Protein AF-A0A1W9HMQ2-F1 (afdb_monomer)

pLDDT: mean 80.26, std 17.79, range [42.84, 97.62]

Structure (mmCIF, N/CA/C/O backbone):
data_AF-A0A1W9HMQ2-F1
#
_entry.id   AF-A0A1W9HMQ2-F1
#
loop_
_atom_site.group_PDB
_atom_site.id
_atom_site.type_symbol
_atom_site.label_atom_id
_atom_site.label_alt_id
_atom_site.label_comp_id
_atom_site.label_asym_id
_atom_site.label_entity_id
_atom_site.label_seq_id
_atom_site.pdbx_PDB_ins_code
_atom_site.Cartn_x
_atom_site.Cartn_y
_atom_site.Cartn_z
_atom_site.occupancy
_atom_site.B_iso_or_equiv
_atom_site.auth_seq_id
_atom_site.auth_comp_id
_atom_site.auth_asym_id
_atom_site.auth_atom_id
_atom_site.pdbx_PDB_model_num
ATOM 1 N N . MET A 1 1 ? -13.217 17.977 -10.158 1.00 49.59 1 MET A N 1
ATOM 2 C CA . MET A 1 1 ? -11.742 18.084 -10.104 1.00 49.59 1 MET A CA 1
ATOM 3 C C . MET A 1 1 ? -11.199 16.977 -9.217 1.00 49.59 1 MET A C 1
ATOM 5 O O . MET A 1 1 ? -11.621 16.889 -8.069 1.00 49.59 1 MET A O 1
ATOM 9 N N . SER A 1 2 ? -10.326 16.114 -9.734 1.00 75.00 2 SER A N 1
ATOM 10 C CA . SER A 1 2 ? -9.627 15.110 -8.92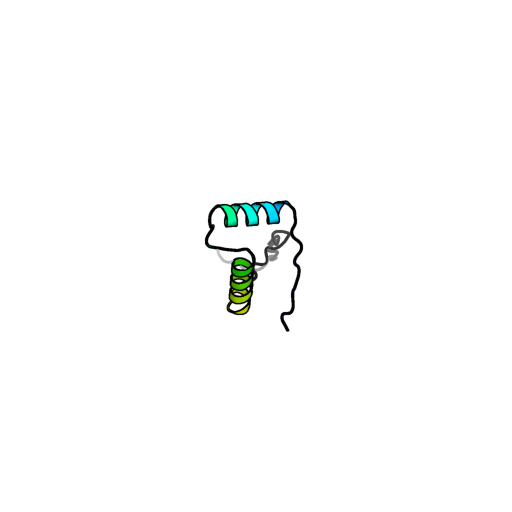4 1.00 75.00 2 SER A CA 1
ATOM 11 C C . SER A 1 2 ? -8.512 15.786 -8.122 1.00 75.00 2 SER A C 1
ATOM 13 O O . SER A 1 2 ? -7.739 16.572 -8.661 1.00 75.00 2 SER A O 1
ATOM 15 N N . LYS A 1 3 ? -8.440 15.511 -6.815 1.00 87.50 3 LYS A N 1
ATOM 16 C CA . LYS A 1 3 ? -7.323 15.951 -5.969 1.00 87.50 3 LYS A CA 1
ATOM 17 C C . LYS A 1 3 ? -6.322 14.806 -5.863 1.00 87.50 3 LYS A C 1
ATOM 19 O O . LYS A 1 3 ? -6.636 13.784 -5.260 1.00 87.50 3 LYS A O 1
ATOM 24 N N . THR A 1 4 ? -5.134 14.984 -6.431 1.00 89.69 4 THR A N 1
ATOM 25 C CA . THR A 1 4 ? -4.031 14.025 -6.289 1.00 89.69 4 THR A CA 1
ATOM 26 C C . THR A 1 4 ? -3.309 14.260 -4.965 1.00 89.69 4 THR A C 1
ATOM 28 O O . THR A 1 4 ? -3.073 15.400 -4.562 1.00 89.69 4 THR A O 1
ATOM 31 N N . ARG A 1 5 ? -2.963 13.174 -4.274 1.00 89.12 5 ARG A N 1
ATOM 32 C CA . ARG A 1 5 ? -2.107 13.179 -3.083 1.00 89.12 5 ARG A CA 1
ATOM 33 C C . ARG A 1 5 ? -0.914 12.271 -3.355 1.00 89.12 5 ARG A C 1
ATOM 35 O O . ARG A 1 5 ? -1.088 11.220 -3.962 1.00 89.12 5 ARG A O 1
ATOM 42 N N . ALA A 1 6 ? 0.267 12.689 -2.916 1.00 92.00 6 ALA A N 1
ATOM 43 C CA . ALA A 1 6 ? 1.488 11.900 -3.007 1.00 92.00 6 ALA A CA 1
ATOM 44 C C . ALA A 1 6 ? 1.878 11.401 -1.613 1.00 92.00 6 ALA A C 1
ATOM 46 O O . ALA A 1 6 ? 1.717 12.126 -0.629 1.00 92.00 6 ALA A O 1
ATOM 47 N N . ILE A 1 7 ? 2.390 10.175 -1.548 1.00 90.06 7 ILE A N 1
ATOM 48 C CA . ILE A 1 7 ? 2.905 9.539 -0.333 1.00 90.06 7 ILE A CA 1
ATOM 49 C C . ILE A 1 7 ? 4.357 9.166 -0.622 1.00 90.06 7 ILE A C 1
ATOM 51 O O . ILE A 1 7 ? 4.669 8.728 -1.728 1.00 90.06 7 ILE A O 1
ATOM 55 N N . ARG A 1 8 ? 5.246 9.396 0.345 1.00 94.62 8 ARG A N 1
ATOM 56 C CA . ARG A 1 8 ? 6.648 8.981 0.256 1.00 94.62 8 ARG A CA 1
ATOM 57 C C . ARG A 1 8 ? 6.816 7.680 1.023 1.00 94.62 8 ARG A C 1
ATOM 59 O O . ARG A 1 8 ? 6.350 7.600 2.156 1.00 94.62 8 ARG A O 1
ATOM 66 N N . PHE A 1 9 ? 7.502 6.729 0.410 1.00 94.94 9 PHE A N 1
ATOM 67 C CA . PHE A 1 9 ? 7.885 5.466 1.021 1.00 94.94 9 PHE A CA 1
ATOM 68 C C . PHE A 1 9 ? 9.402 5.415 1.158 1.00 94.94 9 PHE A C 1
ATOM 70 O O . PHE A 1 9 ? 10.135 6.039 0.387 1.00 94.94 9 PHE A O 1
ATOM 77 N N . SER A 1 10 ? 9.873 4.690 2.162 1.00 97.62 10 SER A N 1
ATOM 78 C CA . SER A 1 10 ? 11.249 4.215 2.188 1.00 97.62 10 SER A CA 1
ATOM 79 C C . SER A 1 10 ? 11.465 3.160 1.099 1.00 97.62 10 SER A C 1
ATOM 81 O O . SER A 1 10 ? 10.522 2.520 0.634 1.00 97.62 10 SER A O 1
ATOM 83 N N . THR A 1 11 ? 12.723 2.924 0.730 1.00 97.00 11 THR A N 1
ATOM 84 C CA . THR A 1 11 ? 13.080 1.904 -0.269 1.00 97.00 11 THR A CA 1
ATOM 85 C C . THR A 1 11 ? 12.618 0.500 0.133 1.00 97.00 11 THR A C 1
ATOM 87 O O . THR A 1 11 ? 12.242 -0.295 -0.722 1.00 97.00 11 THR A O 1
ATOM 90 N N . ALA A 1 12 ? 12.621 0.190 1.434 1.00 97.06 12 ALA A N 1
ATOM 91 C CA . ALA A 1 12 ? 12.163 -1.103 1.936 1.00 97.06 12 ALA A CA 1
ATOM 92 C C . ALA A 1 12 ? 10.644 -1.280 1.764 1.00 97.06 12 ALA A C 1
ATOM 94 O O . ALA A 1 12 ? 10.200 -2.325 1.299 1.00 97.06 12 ALA A O 1
ATOM 95 N N . GLU A 1 13 ? 9.857 -0.252 2.093 1.00 96.00 13 GLU A N 1
ATOM 96 C CA . GLU A 1 13 ? 8.400 -0.270 1.906 1.00 96.00 13 GLU A CA 1
ATOM 97 C C . GLU A 1 13 ? 8.028 -0.352 0.418 1.00 96.00 13 GLU A C 1
ATOM 99 O O . GLU A 1 13 ? 7.143 -1.119 0.046 1.00 96.00 13 GLU A O 1
ATOM 104 N N . GLU A 1 14 ? 8.728 0.393 -0.444 1.00 95.94 14 GLU A N 1
ATOM 105 C CA . GLU A 1 14 ? 8.517 0.362 -1.896 1.00 95.94 14 GLU A CA 1
ATOM 106 C C . GLU A 1 14 ? 8.765 -1.035 -2.479 1.00 95.94 14 GLU A C 1
ATOM 108 O O . GLU A 1 14 ? 7.919 -1.552 -3.208 1.00 95.94 14 GLU A O 1
ATOM 113 N N . ALA A 1 15 ? 9.859 -1.695 -2.084 1.00 96.94 15 ALA A N 1
ATOM 114 C CA . ALA A 1 15 ? 10.166 -3.053 -2.532 1.00 96.94 15 ALA A CA 1
ATOM 115 C C . ALA A 1 15 ? 9.057 -4.057 -2.165 1.00 96.94 15 ALA A C 1
ATOM 117 O O . ALA A 1 15 ? 8.672 -4.881 -2.996 1.00 96.94 15 ALA A O 1
ATOM 118 N N . GLN A 1 16 ? 8.499 -3.960 -0.954 1.00 95.69 16 GLN A N 1
ATOM 119 C CA . GLN A 1 16 ? 7.395 -4.821 -0.516 1.00 95.69 16 GLN A CA 1
ATOM 120 C C . GLN A 1 16 ? 6.104 -4.559 -1.301 1.00 95.69 16 GLN A C 1
ATOM 122 O O . GLN A 1 16 ? 5.397 -5.498 -1.671 1.00 95.69 16 GLN A O 1
ATOM 127 N N . ILE A 1 17 ? 5.795 -3.287 -1.575 1.00 94.81 17 ILE A N 1
ATOM 128 C CA . ILE A 1 17 ? 4.634 -2.906 -2.387 1.00 94.81 17 ILE A CA 1
ATOM 129 C C . ILE A 1 17 ? 4.786 -3.461 -3.805 1.00 94.81 17 ILE A C 1
ATOM 131 O O . ILE A 1 17 ? 3.853 -4.069 -4.331 1.00 94.81 17 ILE A O 1
ATOM 135 N N . GLU A 1 18 ? 5.956 -3.296 -4.423 1.00 95.38 18 GLU A N 1
ATOM 136 C CA . GLU A 1 18 ? 6.215 -3.821 -5.762 1.00 95.38 18 GLU A CA 1
ATOM 137 C C . GLU A 1 18 ? 6.121 -5.344 -5.827 1.00 95.38 18 GLU A C 1
ATOM 139 O O . GLU A 1 18 ? 5.543 -5.880 -6.771 1.00 95.38 18 GLU A O 1
ATOM 144 N N . GLU A 1 19 ? 6.688 -6.050 -4.850 1.00 96.88 19 GLU A N 1
ATOM 145 C CA . GLU A 1 19 ? 6.614 -7.508 -4.779 1.00 96.88 19 GLU A CA 1
ATOM 146 C C . GLU A 1 19 ? 5.160 -7.981 -4.669 1.00 96.88 19 GLU A C 1
ATOM 148 O O . GLU A 1 19 ? 4.738 -8.884 -5.398 1.00 96.88 19 GLU A O 1
ATOM 153 N N . PHE A 1 20 ? 4.358 -7.329 -3.824 1.00 95.25 20 PHE A N 1
ATOM 154 C CA . PHE A 1 20 ? 2.933 -7.618 -3.723 1.00 95.25 20 PHE A CA 1
ATOM 155 C C . PHE A 1 20 ? 2.216 -7.410 -5.065 1.00 95.25 20 PHE A C 1
A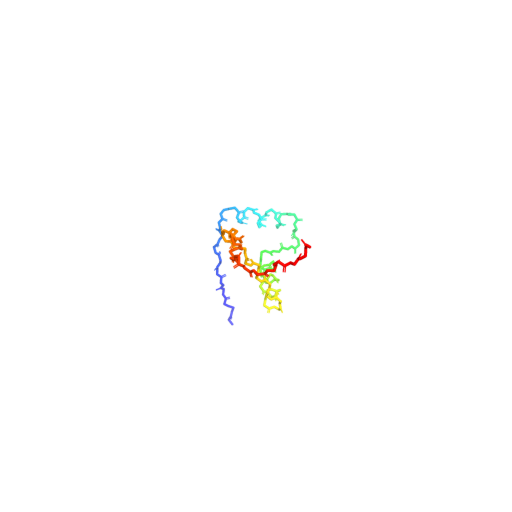TOM 157 O O . PHE A 1 20 ? 1.467 -8.285 -5.497 1.00 95.25 20 PHE A O 1
ATOM 164 N N . LEU A 1 21 ? 2.460 -6.291 -5.754 1.00 95.25 21 LEU A N 1
ATOM 165 C CA . LEU A 1 21 ? 1.809 -5.985 -7.033 1.00 95.25 21 LEU A CA 1
ATOM 166 C C . LEU A 1 21 ? 2.258 -6.926 -8.163 1.00 95.25 21 LEU A C 1
ATOM 168 O O . LEU A 1 21 ? 1.428 -7.351 -8.963 1.00 95.25 21 LEU A O 1
ATOM 172 N N . LYS A 1 22 ? 3.538 -7.327 -8.199 1.00 95.81 22 LYS A N 1
ATOM 173 C CA . LYS A 1 22 ? 4.056 -8.321 -9.161 1.00 95.81 22 LYS A CA 1
ATOM 174 C C . LYS A 1 22 ? 3.347 -9.668 -9.021 1.00 95.81 22 LYS A C 1
ATOM 176 O O . LYS A 1 22 ? 3.032 -10.299 -10.026 1.00 95.81 22 LYS A O 1
ATOM 181 N N . ASN A 1 23 ? 3.055 -10.078 -7.789 1.00 96.38 23 ASN A N 1
ATOM 182 C CA . ASN A 1 23 ? 2.332 -11.317 -7.504 1.00 96.38 23 ASN A CA 1
ATOM 183 C C . ASN A 1 23 ? 0.807 -11.197 -7.703 1.00 96.38 23 ASN A C 1
ATOM 185 O O . ASN A 1 23 ? 0.117 -12.213 -7.748 1.00 96.38 23 ASN A O 1
ATOM 189 N N . ASN A 1 24 ? 0.272 -9.978 -7.837 1.00 94.00 24 ASN A N 1
ATOM 190 C CA . ASN A 1 24 ? -1.163 -9.704 -7.948 1.00 94.00 24 ASN A CA 1
ATOM 191 C C . ASN A 1 24 ? -1.458 -8.755 -9.130 1.00 94.00 24 ASN A C 1
ATOM 193 O O . ASN A 1 24 ? -1.875 -7.618 -8.914 1.00 94.00 24 ASN A O 1
ATOM 197 N N . PRO A 1 25 ? -1.306 -9.206 -10.390 1.00 91.88 25 PRO A N 1
ATOM 198 C CA . PRO A 1 25 ? -1.351 -8.340 -11.578 1.00 91.88 25 PRO A CA 1
ATOM 199 C C . PRO A 1 25 ? -2.720 -7.705 -11.873 1.00 91.88 25 PRO A C 1
ATOM 201 O O . PRO A 1 25 ? -2.813 -6.781 -12.675 1.00 91.88 25 PRO A O 1
ATOM 204 N N . LEU A 1 26 ? -3.793 -8.186 -11.239 1.00 90.69 26 LEU A N 1
ATOM 205 C CA . LEU A 1 26 ? -5.127 -7.578 -11.322 1.00 90.69 26 LEU A CA 1
ATOM 206 C C . LEU A 1 26 ? -5.291 -6.371 -10.383 1.00 90.69 26 LEU A C 1
ATOM 208 O O . LEU A 1 26 ? -6.327 -5.708 -10.414 1.00 90.69 26 LEU A O 1
ATOM 212 N N . PHE A 1 27 ? -4.296 -6.104 -9.536 1.00 88.94 27 PHE A N 1
ATOM 213 C CA . PHE A 1 27 ? -4.285 -5.007 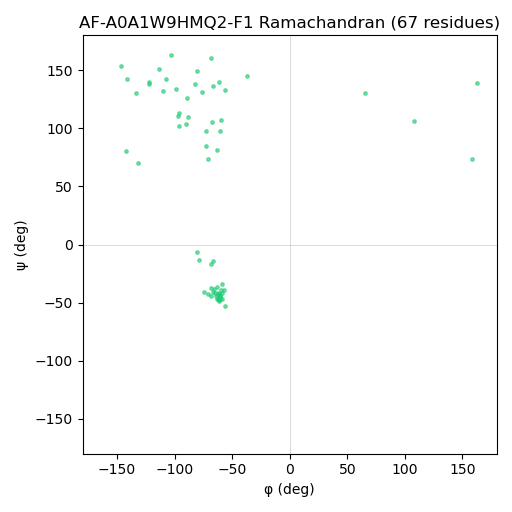-8.583 1.00 88.94 27 PHE A CA 1
ATOM 214 C C . PHE A 1 27 ? -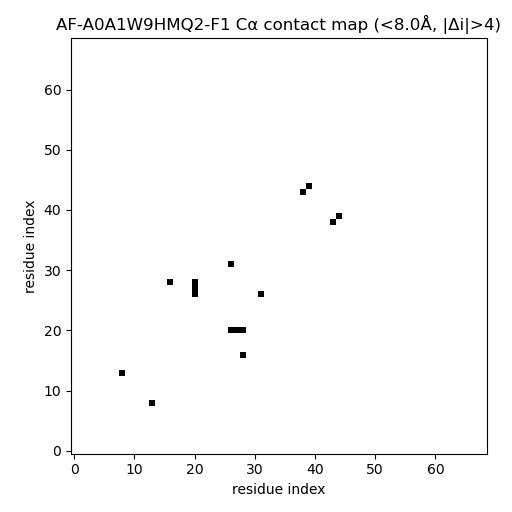3.268 -3.946 -8.987 1.00 88.94 27 PHE A C 1
ATOM 216 O O . PHE A 1 27 ? -2.108 -4.246 -9.246 1.00 88.94 27 PHE A O 1
ATOM 223 N N . ASP A 1 28 ? -3.696 -2.685 -8.980 1.00 93.19 28 ASP A N 1
ATOM 224 C CA . ASP A 1 28 ? -2.801 -1.540 -9.095 1.00 93.19 28 ASP A CA 1
ATOM 225 C C . ASP A 1 28 ? -2.593 -0.863 -7.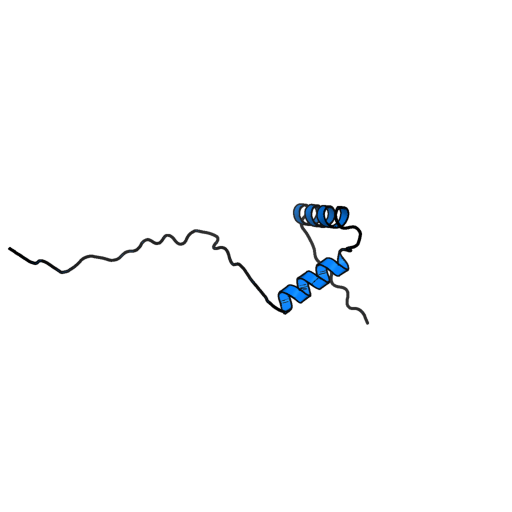733 1.00 93.19 28 ASP A C 1
ATOM 227 O O . ASP A 1 28 ? -3.357 -1.042 -6.773 1.00 93.19 28 ASP A O 1
ATOM 231 N N . PHE A 1 29 ? -1.542 -0.046 -7.650 1.00 93.25 29 PHE A N 1
ATOM 232 C CA . PHE A 1 29 ? -1.223 0.704 -6.437 1.00 93.25 29 PHE A CA 1
ATOM 233 C C . PHE A 1 29 ? -2.390 1.600 -5.989 1.00 93.25 29 PHE A C 1
ATOM 235 O O . PHE A 1 29 ? -2.693 1.691 -4.800 1.00 93.25 29 PHE A O 1
ATOM 242 N N . SER A 1 30 ? -3.086 2.231 -6.939 1.00 92.81 30 SER A N 1
ATOM 243 C CA . SER A 1 30 ? -4.212 3.125 -6.651 1.00 92.81 30 SER A CA 1
ATOM 244 C C . SER A 1 30 ? -5.371 2.402 -5.964 1.00 92.81 30 SER A C 1
ATOM 246 O O . SER A 1 30 ? -5.966 2.935 -5.023 1.00 92.81 30 SER A O 1
ATOM 248 N N . SER A 1 31 ? -5.701 1.190 -6.412 1.00 93.56 31 SER A N 1
ATOM 249 C CA . SER A 1 31 ? -6.756 0.366 -5.824 1.00 93.56 31 SER A CA 1
ATOM 250 C C . SER A 1 31 ? -6.338 -0.161 -4.460 1.00 93.56 31 SER A C 1
ATOM 252 O O . SER A 1 31 ? -7.127 -0.062 -3.520 1.00 93.56 31 SER A O 1
ATOM 254 N N . LEU A 1 32 ? -5.090 -0.623 -4.319 1.00 92.56 32 LEU A N 1
ATOM 255 C CA . LEU A 1 32 ? -4.526 -1.034 -3.033 1.00 92.56 32 LEU A CA 1
ATOM 256 C C . LEU A 1 32 ? -4.615 0.099 -2.000 1.00 92.56 32 LEU A C 1
ATOM 258 O O . LEU A 1 32 ? -5.203 -0.074 -0.930 1.00 92.56 32 LEU A O 1
ATOM 262 N N . ALA A 1 33 ? -4.108 1.283 -2.348 1.00 92.38 33 ALA A N 1
ATOM 263 C CA . ALA A 1 33 ? -4.128 2.452 -1.477 1.00 92.38 33 ALA A CA 1
ATOM 264 C C . ALA A 1 33 ? -5.562 2.868 -1.118 1.00 92.38 33 ALA A C 1
ATOM 266 O O . ALA A 1 33 ? -5.858 3.138 0.047 1.00 92.38 33 ALA A O 1
ATOM 267 N N . ARG A 1 34 ? -6.485 2.873 -2.092 1.00 92.94 34 ARG A N 1
ATOM 268 C CA . ARG A 1 34 ? -7.897 3.197 -1.846 1.00 92.94 34 ARG A CA 1
ATOM 269 C C . ARG A 1 34 ? -8.531 2.220 -0.859 1.00 92.94 34 ARG A C 1
ATOM 271 O O . ARG A 1 34 ? -9.208 2.666 0.063 1.00 92.94 34 ARG A O 1
ATOM 278 N N . MET A 1 35 ? -8.325 0.915 -1.036 1.00 92.12 35 MET A N 1
ATOM 279 C CA . MET A 1 35 ? -8.881 -0.092 -0.131 1.00 92.12 35 MET A CA 1
ATOM 280 C C . MET A 1 35 ? -8.309 0.033 1.278 1.00 92.12 35 MET A C 1
ATOM 282 O O . MET A 1 35 ? -9.080 0.007 2.233 1.00 92.12 35 MET A O 1
ATOM 286 N N . ALA A 1 36 ? -6.995 0.225 1.409 1.00 90.50 36 ALA A N 1
ATOM 287 C CA . ALA A 1 36 ? -6.345 0.388 2.706 1.00 90.50 36 ALA A CA 1
ATOM 288 C C . ALA A 1 36 ? -6.871 1.625 3.451 1.00 90.50 36 ALA A C 1
ATOM 290 O O . ALA A 1 36 ? -7.274 1.526 4.608 1.00 90.50 36 ALA A O 1
ATOM 291 N N . ILE A 1 37 ? -6.953 2.773 2.768 1.00 91.62 37 ILE A N 1
ATOM 292 C CA . ILE A 1 37 ? -7.468 4.020 3.351 1.00 91.62 37 ILE A CA 1
ATOM 293 C C . ILE A 1 37 ? -8.939 3.865 3.753 1.00 91.62 37 ILE A C 1
ATOM 295 O O . ILE A 1 37 ? -9.310 4.233 4.864 1.00 91.62 37 ILE A O 1
ATOM 299 N N . LEU A 1 38 ? -9.787 3.308 2.882 1.00 94.12 38 LEU A N 1
ATOM 300 C CA . LEU A 1 38 ? -11.205 3.109 3.196 1.00 94.12 38 LEU A CA 1
ATOM 301 C C . LEU A 1 38 ? -11.414 2.092 4.320 1.00 94.12 38 LEU A C 1
ATOM 303 O O . LEU A 1 38 ? -12.299 2.287 5.149 1.00 94.12 38 LEU A O 1
ATOM 307 N N . GLY A 1 39 ? -10.617 1.022 4.351 1.00 92.62 39 GLY A N 1
ATOM 308 C CA . GLY A 1 39 ? -10.631 0.032 5.424 1.00 92.62 39 GLY A CA 1
ATOM 309 C C . GLY A 1 39 ? -10.277 0.669 6.763 1.00 92.62 39 GLY A C 1
ATOM 310 O O . GLY A 1 39 ? -11.036 0.537 7.719 1.00 92.62 39 GLY A O 1
ATOM 311 N N . PHE A 1 40 ? -9.199 1.453 6.793 1.00 91.00 40 PHE A N 1
ATOM 312 C CA . PHE A 1 40 ? -8.790 2.197 7.979 1.00 91.00 40 PHE A CA 1
ATOM 313 C C . PHE A 1 40 ? -9.847 3.213 8.432 1.00 91.00 40 PHE A C 1
ATOM 315 O O . PHE A 1 40 ? -10.124 3.308 9.619 1.00 91.00 40 PHE A O 1
ATOM 322 N N . ILE A 1 41 ? -10.476 3.953 7.511 1.00 92.00 41 ILE A N 1
ATOM 323 C CA . ILE A 1 41 ? -11.546 4.907 7.860 1.00 92.00 41 ILE A CA 1
ATOM 324 C C . ILE A 1 41 ? -12.758 4.191 8.477 1.00 92.00 41 ILE A C 1
ATOM 326 O O . ILE A 1 41 ? -13.397 4.743 9.370 1.00 92.00 41 ILE A O 1
ATOM 330 N N . LYS A 1 42 ? -13.097 2.988 7.995 1.00 94.12 42 LYS A N 1
ATOM 331 C CA . LYS A 1 42 ? -14.254 2.221 8.481 1.00 94.12 42 LYS A CA 1
ATOM 332 C C . LYS A 1 42 ? -14.017 1.582 9.850 1.00 94.12 42 LYS A C 1
ATOM 334 O O . LYS A 1 42 ? -14.934 1.571 10.661 1.00 94.12 42 LYS A O 1
ATOM 339 N N . ASP A 1 43 ? -12.827 1.036 10.079 1.00 92.44 43 ASP A N 1
ATOM 340 C CA . ASP A 1 43 ? -12.446 0.366 11.328 1.00 92.44 43 ASP A CA 1
ATOM 341 C C . ASP A 1 43 ? -10.977 0.687 11.658 1.00 92.44 43 ASP A C 1
ATOM 343 O O . ASP A 1 43 ? -10.073 -0.097 11.339 1.00 92.44 43 ASP A O 1
ATOM 347 N N . PRO A 1 44 ? -10.698 1.870 12.237 1.00 84.31 44 PRO A N 1
ATOM 348 C CA . PRO A 1 44 ? -9.335 2.299 12.509 1.00 84.31 44 PRO A CA 1
ATOM 349 C C . PRO A 1 44 ? -8.750 1.505 13.679 1.00 84.31 44 PRO A C 1
ATOM 351 O O . PRO A 1 44 ? -8.936 1.842 14.848 1.00 84.31 44 PRO A O 1
ATOM 354 N N . LYS A 1 45 ? -7.985 0.458 13.364 1.00 82.31 45 LYS A N 1
ATOM 355 C CA . LYS A 1 45 ? -7.204 -0.301 14.346 1.00 82.31 45 LYS A CA 1
ATOM 356 C C . LYS A 1 45 ? -5.768 0.196 14.372 1.00 82.31 45 LYS A C 1
ATOM 358 O O . LYS A 1 45 ? -4.963 -0.134 13.505 1.00 82.31 45 LYS A O 1
ATOM 363 N N . ILE A 1 46 ? -5.449 0.995 15.384 1.00 79.19 46 ILE A N 1
ATOM 364 C CA . ILE A 1 46 ? -4.085 1.451 15.653 1.00 79.19 46 ILE A CA 1
ATOM 365 C C . ILE A 1 46 ? -3.498 0.538 16.729 1.00 79.19 46 ILE A C 1
ATOM 367 O O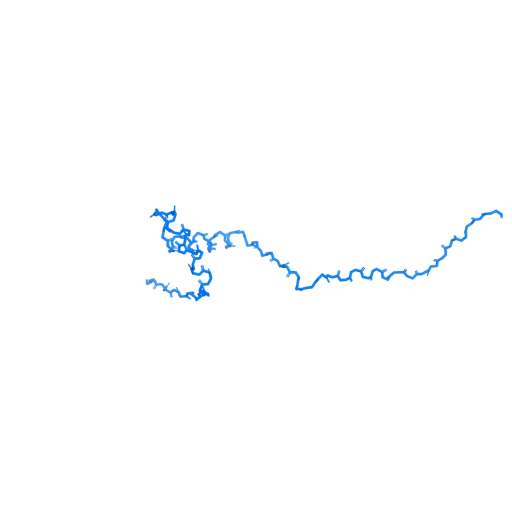 . ILE A 1 46 ? -3.919 0.587 17.883 1.00 79.19 46 ILE A O 1
ATOM 371 N N . THR A 1 47 ? -2.519 -0.290 16.361 1.00 73.81 47 THR A N 1
ATOM 372 C CA . THR A 1 47 ? -1.761 -1.077 17.342 1.00 73.81 47 THR A CA 1
ATOM 373 C C . THR A 1 47 ? -0.560 -0.257 17.789 1.00 73.81 47 THR A C 1
ATOM 375 O O . THR A 1 47 ? 0.411 -0.104 17.052 1.00 73.81 47 THR A O 1
ATOM 378 N N . ILE A 1 48 ? -0.641 0.318 18.989 1.00 76.62 48 ILE A N 1
ATOM 379 C CA . ILE A 1 48 ? 0.469 1.062 19.588 1.00 76.62 48 ILE A CA 1
ATOM 380 C C . ILE A 1 48 ? 1.327 0.066 20.365 1.00 76.62 48 ILE A C 1
ATOM 382 O O . ILE A 1 48 ? 0.908 -0.440 21.405 1.00 76.62 48 ILE A O 1
ATOM 386 N N . HIS A 1 49 ? 2.530 -0.211 19.868 1.00 73.88 49 HIS A N 1
ATOM 387 C CA . HIS A 1 49 ? 3.519 -0.980 20.616 1.00 73.88 49 HIS A CA 1
ATOM 388 C C . HIS A 1 49 ? 4.370 -0.028 21.469 1.00 73.88 49 HIS A C 1
ATOM 390 O O . HIS A 1 49 ? 4.935 0.930 20.932 1.00 73.88 49 HIS A O 1
ATOM 396 N N . PRO A 1 50 ? 4.475 -0.246 22.790 1.00 69.62 50 PRO A N 1
ATOM 397 C CA . PRO A 1 50 ? 5.332 0.573 23.633 1.00 69.62 50 PRO A CA 1
ATOM 398 C C . PRO A 1 50 ? 6.808 0.359 23.267 1.00 69.62 50 PRO A C 1
ATOM 400 O O . PRO A 1 50 ? 7.265 -0.766 23.089 1.00 69.62 50 PRO A O 1
ATOM 403 N N . ILE A 1 51 ? 7.566 1.457 23.190 1.00 77.12 51 ILE A N 1
ATOM 404 C CA . ILE A 1 51 ? 8.993 1.474 22.804 1.00 77.12 51 ILE A CA 1
ATOM 405 C C . ILE A 1 51 ? 9.884 0.801 23.871 1.00 77.12 51 ILE A C 1
ATOM 407 O O . ILE A 1 51 ? 11.023 0.428 23.597 1.00 77.12 51 ILE A O 1
ATOM 411 N N . LYS A 1 52 ? 9.371 0.610 25.092 1.00 66.06 52 LYS A N 1
ATOM 412 C CA . LYS A 1 52 ? 10.018 -0.147 26.170 1.00 66.06 52 LYS A CA 1
ATOM 413 C C . LYS A 1 52 ? 8.965 -0.951 26.935 1.00 66.06 52 LYS A C 1
ATOM 415 O O . LYS A 1 52 ? 7.869 -0.425 27.138 1.00 66.06 52 LYS A O 1
ATOM 420 N N . PRO A 1 53 ? 9.267 -2.184 27.382 1.00 58.25 53 PRO A N 1
ATOM 421 C CA . PRO A 1 53 ? 8.380 -2.888 28.296 1.00 58.25 53 PRO A CA 1
ATOM 422 C C . PRO A 1 53 ? 8.169 -2.015 29.534 1.00 58.25 53 PRO A C 1
ATOM 424 O O . PRO A 1 53 ? 9.127 -1.460 30.076 1.00 58.25 53 PRO A O 1
ATOM 427 N N . ALA A 1 54 ? 6.914 -1.864 29.959 1.00 58.97 54 ALA A N 1
ATOM 428 C CA . ALA A 1 54 ? 6.622 -1.318 31.271 1.00 58.97 54 ALA A CA 1
ATOM 429 C C . ALA A 1 54 ? 7.279 -2.258 32.281 1.00 58.97 54 ALA A C 1
ATOM 431 O O . ALA A 1 54 ? 6.839 -3.395 32.448 1.00 58.97 54 ALA A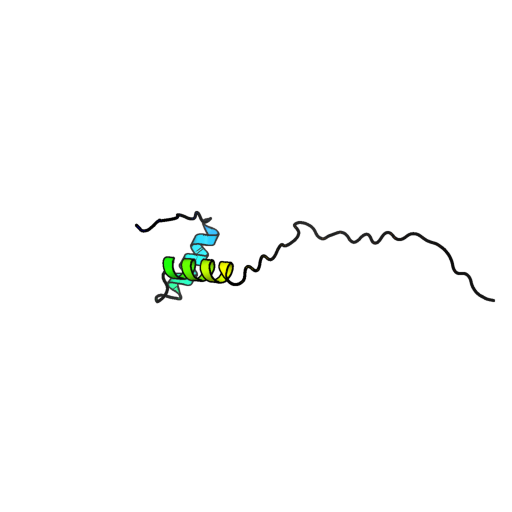 O 1
ATOM 432 N N . THR A 1 55 ? 8.372 -1.819 32.900 1.00 54.88 55 THR A N 1
ATOM 433 C CA . THR A 1 55 ? 8.937 -2.504 34.054 1.00 54.88 5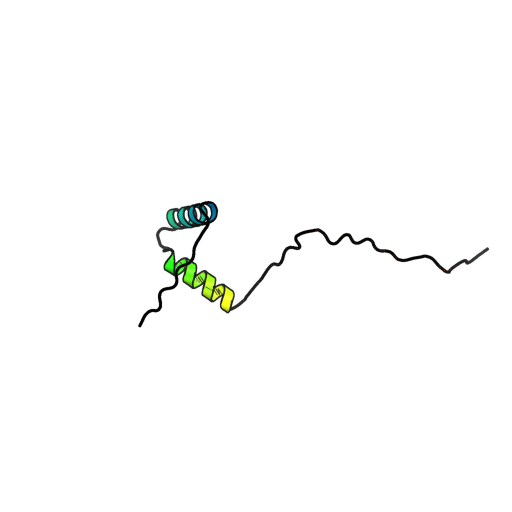5 THR A CA 1
ATOM 434 C C . THR A 1 55 ? 7.850 -2.481 35.121 1.00 54.88 55 THR A C 1
ATOM 436 O O . THR A 1 55 ? 7.637 -1.469 35.784 1.00 54.88 55 THR A O 1
ATOM 439 N N . THR A 1 56 ? 7.093 -3.566 35.251 1.00 56.47 56 THR A N 1
ATOM 440 C CA . THR A 1 56 ? 6.232 -3.793 36.408 1.00 56.47 56 THR A CA 1
ATOM 441 C C . THR A 1 56 ? 7.138 -4.103 37.589 1.00 56.47 56 THR A C 1
ATOM 443 O O . THR A 1 56 ? 7.246 -5.243 38.030 1.00 56.47 56 THR A O 1
ATOM 446 N N . GLU A 1 57 ? 7.813 -3.080 38.110 1.00 57.47 57 GLU A N 1
ATOM 447 C CA . GLU A 1 57 ? 8.217 -3.085 39.506 1.00 57.47 57 GLU A CA 1
ATOM 448 C C . GLU A 1 57 ? 6.945 -2.857 40.318 1.00 57.47 57 GLU A C 1
ATOM 450 O O . GLU A 1 57 ? 6.583 -1.737 40.678 1.00 57.47 57 GLU A O 1
ATOM 455 N N . SER A 1 58 ? 6.222 -3.947 40.575 1.00 51.28 58 SER A N 1
ATOM 456 C CA . SER A 1 58 ? 5.211 -3.991 41.621 1.00 51.28 58 SER A CA 1
ATOM 457 C C . SER A 1 58 ? 5.907 -3.778 42.966 1.00 51.28 58 SER A C 1
ATOM 459 O O . SER A 1 58 ? 6.199 -4.712 43.706 1.00 51.28 58 SER A O 1
ATOM 461 N N . THR A 1 59 ? 6.171 -2.516 43.290 1.00 55.16 59 THR A N 1
ATOM 462 C CA . THR A 1 59 ? 6.321 -2.077 44.667 1.00 55.16 59 THR A CA 1
ATOM 463 C C . THR A 1 59 ? 4.947 -2.211 45.307 1.00 55.16 59 THR A C 1
ATOM 465 O O . THR A 1 59 ? 4.073 -1.378 45.080 1.00 55.16 59 THR A O 1
ATOM 468 N N . ASN A 1 60 ? 4.750 -3.223 46.153 1.00 54.69 60 ASN A N 1
ATOM 469 C CA . ASN A 1 60 ? 3.977 -2.951 47.351 1.00 54.69 60 ASN A CA 1
ATOM 470 C C . ASN A 1 60 ? 4.640 -3.515 48.603 1.00 54.69 60 ASN A C 1
ATOM 472 O O . ASN A 1 60 ? 5.121 -4.643 48.681 1.00 54.69 60 ASN A O 1
ATOM 476 N N . ARG A 1 61 ? 4.706 -2.597 49.553 1.00 52.03 61 ARG A N 1
ATOM 477 C CA . ARG A 1 61 ? 5.423 -2.590 50.808 1.00 52.03 61 ARG A CA 1
ATOM 478 C C . ARG A 1 61 ? 4.613 -3.388 51.838 1.00 52.03 61 ARG A C 1
ATOM 480 O O . ARG A 1 61 ? 3.390 -3.431 51.792 1.00 52.03 61 ARG A O 1
ATOM 487 N N . ARG A 1 62 ? 5.345 -4.006 52.764 1.00 58.34 62 ARG A N 1
ATOM 488 C CA . ARG A 1 62 ? 4.893 -4.703 53.981 1.00 58.34 62 ARG A CA 1
ATOM 489 C C . ARG A 1 62 ? 3.691 -4.015 54.665 1.00 58.34 62 ARG A C 1
ATOM 491 O O . ARG A 1 62 ? 3.679 -2.792 54.752 1.00 58.34 62 ARG A O 1
ATOM 498 N N . VAL A 1 63 ? 2.783 -4.796 55.263 1.00 54.09 63 VAL A N 1
ATOM 499 C CA . VAL A 1 63 ? 2.586 -4.970 56.728 1.00 54.09 63 VAL A CA 1
ATOM 500 C C . VAL A 1 63 ? 1.196 -5.586 57.016 1.00 54.09 63 VAL A C 1
ATOM 502 O O . VAL A 1 63 ? 0.191 -5.136 56.477 1.00 54.09 63 VAL A O 1
ATOM 505 N N . ARG A 1 64 ? 1.189 -6.520 57.986 1.00 49.09 64 ARG A N 1
ATOM 506 C CA . ARG A 1 64 ? 0.120 -6.922 58.933 1.00 49.09 64 ARG A CA 1
ATOM 507 C C . ARG A 1 64 ? -0.558 -8.278 58.705 1.00 49.09 64 ARG A C 1
ATOM 509 O O . ARG A 1 64 ? -1.437 -8.421 57.868 1.00 49.09 64 ARG A O 1
ATOM 516 N N . GLY A 1 65 ? -0.198 -9.224 59.575 1.00 42.84 65 GLY A N 1
ATOM 517 C CA . GLY A 1 65 ? -0.948 -10.451 59.831 1.00 42.84 65 GLY A CA 1
ATOM 518 C C . GLY A 1 65 ? -0.082 -11.550 60.441 1.00 42.84 65 GLY A C 1
ATOM 519 O O . GLY A 1 65 ? 0.259 -12.495 59.745 1.00 42.84 65 GLY A O 1
ATOM 520 N N . GLN A 1 66 ? 0.287 -11.434 61.724 1.00 53.78 66 GLN A N 1
ATOM 521 C CA . GLN A 1 66 ? 0.391 -12.651 62.545 1.00 53.78 66 GLN A CA 1
ATOM 522 C C . GLN A 1 66 ? -1.007 -13.279 62.580 1.00 53.78 66 GLN A C 1
ATOM 524 O O . GLN A 1 66 ? -1.980 -12.521 62.672 1.00 53.78 66 GLN A O 1
ATOM 529 N N . PRO A 1 67 ? -1.113 -14.613 62.495 1.00 50.78 67 PRO A N 1
ATOM 530 C CA . PRO A 1 67 ? -1.695 -15.293 63.652 1.00 50.78 67 PRO A CA 1
ATOM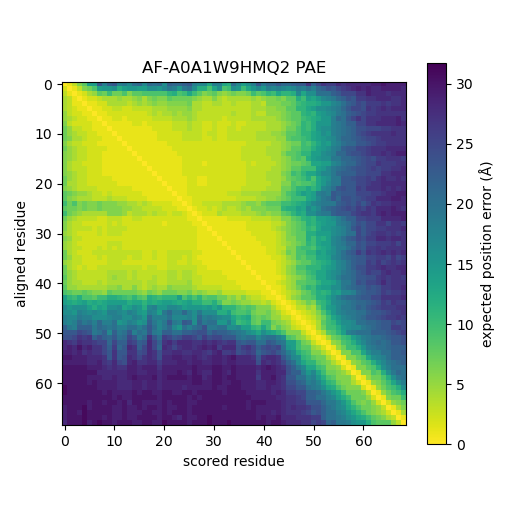 531 C C . PRO A 1 67 ? -1.123 -16.710 63.926 1.00 50.78 67 PRO A C 1
ATOM 533 O O . PRO A 1 67 ? -0.684 -17.396 63.008 1.00 50.78 67 PRO A O 1
ATOM 536 N N . GLU A 1 68 ? -1.202 -17.085 65.212 1.00 46.56 68 GLU A N 1
ATOM 537 C CA . GLU A 1 68 ? -1.234 -18.432 65.850 1.00 46.56 68 GLU A CA 1
ATOM 538 C C . GLU A 1 68 ? 0.032 -19.316 65.727 1.00 46.56 68 GLU A C 1
ATOM 540 O O . GLU A 1 68 ? 0.582 -19.487 64.647 1.00 46.56 68 GLU A O 1
ATOM 545 N N . GLN A 1 69 ? 0.594 -19.912 66.789 1.00 45.34 69 GLN A N 1
ATOM 546 C CA . GLN A 1 69 ? 0.044 -20.447 68.048 1.00 45.34 69 GLN A CA 1
ATOM 547 C C . GLN A 1 69 ? 0.951 -20.157 69.254 1.00 45.34 69 GLN A C 1
ATOM 549 O O . GLN A 1 69 ? 2.178 -20.006 69.047 1.00 45.34 69 GLN A O 1
#

Mean predicted aligned error: 13.33 Å

Solvent-accessible surface area (backbone atoms only — not comparable to full-atom values): 4911 Å² total; per-residue (Å²): 134,88,84,87,82,87,83,89,72,54,73,70,58,47,53,54,52,50,52,53,35,70,78,34,79,93,51,52,71,69,58,52,53,49,50,52,52,53,48,39,73,76,58,73,80,80,86,83,76,73,97,58,82,80,79,82,74,78,81,77,80,91,84,91,78,87,79,87,132

Foldseek 3Di:
DDDDDDDDDDPVVVVVVVVVCVVPVVDDPVNVVVCVVVVCVVPPDDDDDDPDPPPPPPDDDDDDDDDDD

Secondary structure (DSSP, 8-state):
----------HHHHHHHHHHHHH-TT--HHHHHHHHHHHHHHS-------SS-----------------

Sequence (69 aa):
MSKTRAIRFSTAEEAQIEEFLKNNPLFDFSSLARMAILGFIKDPKITIHPIKPATTESTNRRVRGQPEQ

Radius of gyration: 25.36 Å; Cα contacts (8 Å, |Δi|>4): 8; chains: 1; bounding box: 27×38×80 Å